Protein AF-A0A930EU84-F1 (afdb_monomer)

Foldseek 3Di:
DLPDDVVNLVVVCPDPPDDNDSVVSVLVNQLVVLQVCLQVVPPDPDDDNGPVSLLLVLQDPDADADAVPRQDLADPSLQVSLVVCVVSRHPPSHSSVSVVVCCVVVSHPRDHPPDPVDDD

Structure (mmCIF, N/CA/C/O backbone):
data_AF-A0A930EU84-F1
#
_entry.id   AF-A0A930EU84-F1
#
loop_
_atom_site.group_PDB
_atom_site.id
_atom_site.type_symbol
_atom_site.label_atom_id
_atom_site.label_alt_id
_atom_site.label_comp_id
_atom_site.label_asym_id
_atom_site.label_entity_id
_atom_site.label_seq_id
_atom_site.pdbx_PDB_ins_code
_atom_site.Cartn_x
_atom_site.Cartn_y
_atom_site.Cartn_z
_atom_site.occupancy
_atom_site.B_iso_or_equiv
_atom_site.auth_seq_id
_atom_site.auth_comp_id
_atom_site.auth_asym_id
_atom_site.auth_atom_id
_atom_site.pdbx_PDB_model_num
ATOM 1 N N . VAL A 1 1 ? -13.367 4.915 9.051 1.00 96.44 1 VAL A N 1
ATOM 2 C CA . VAL A 1 1 ? -12.068 4.276 9.387 1.00 96.44 1 VAL A CA 1
ATOM 3 C C . VAL A 1 1 ? -11.134 5.219 10.135 1.00 96.44 1 VAL A C 1
ATOM 5 O O . VAL A 1 1 ? -10.742 4.866 11.230 1.00 96.44 1 VAL A O 1
ATOM 8 N N . ALA A 1 2 ? -10.796 6.412 9.621 1.00 97.69 2 ALA A N 1
ATOM 9 C CA . ALA A 1 2 ? -9.864 7.326 10.310 1.00 97.69 2 ALA A CA 1
ATOM 10 C C . ALA A 1 2 ? -10.286 7.701 11.752 1.00 97.69 2 ALA A C 1
ATOM 12 O O . ALA A 1 2 ? -9.430 7.885 12.616 1.00 97.69 2 ALA A O 1
ATOM 13 N N . ALA A 1 3 ? -11.596 7.756 12.012 1.00 98.19 3 ALA A N 1
ATOM 14 C CA . ALA A 1 3 ? -12.181 8.021 13.328 1.00 98.19 3 ALA A CA 1
ATOM 15 C C . ALA A 1 3 ? -12.210 6.808 14.282 1.00 98.19 3 ALA A C 1
ATOM 17 O O . ALA A 1 3 ? -12.643 6.964 15.416 1.00 98.19 3 ALA A O 1
ATOM 18 N N . PHE A 1 4 ? -11.780 5.616 13.847 1.00 98.44 4 PHE A N 1
ATOM 19 C CA . PHE A 1 4 ? -11.790 4.429 14.708 1.00 98.44 4 PHE A CA 1
ATOM 20 C C . PHE A 1 4 ? -10.854 4.609 15.904 1.00 98.44 4 PHE A C 1
ATOM 22 O O . PHE A 1 4 ? -9.761 5.174 15.771 1.00 98.44 4 PHE A O 1
ATOM 29 N N . THR A 1 5 ? -11.297 4.126 17.060 1.00 97.75 5 THR A N 1
ATOM 30 C CA . THR A 1 5 ? -10.599 4.232 18.348 1.00 97.75 5 THR A CA 1
ATOM 31 C C . THR A 1 5 ? -9.918 2.911 18.727 1.00 97.75 5 THR A C 1
ATOM 33 O O . THR A 1 5 ? -9.934 1.946 17.963 1.00 97.75 5 THR A O 1
ATOM 36 N N . SER A 1 6 ? -9.293 2.847 19.907 1.00 96.75 6 SER A N 1
ATOM 37 C CA . SER A 1 6 ? -8.780 1.586 20.461 1.00 96.75 6 SER A CA 1
ATOM 38 C C . SER A 1 6 ? -9.893 0.562 20.701 1.00 96.75 6 SER A C 1
ATOM 40 O O . SER A 1 6 ? -9.684 -0.617 20.440 1.00 96.75 6 SER A O 1
ATOM 42 N N . GLU A 1 7 ? -11.082 1.013 21.105 1.00 97.94 7 GLU A N 1
ATOM 43 C CA . GLU A 1 7 ? -12.250 0.147 21.310 1.00 97.94 7 GLU A CA 1
ATOM 44 C C . GLU A 1 7 ? -12.702 -0.500 19.996 1.00 97.94 7 GLU A C 1
ATOM 46 O O . GLU A 1 7 ? -13.037 -1.684 19.960 1.00 97.94 7 GLU A O 1
ATOM 51 N N . ASP A 1 8 ? -12.643 0.238 18.881 1.00 98.25 8 ASP A N 1
ATOM 52 C CA . ASP A 1 8 ? -12.898 -0.336 17.559 1.00 98.25 8 ASP A CA 1
ATOM 53 C C . ASP A 1 8 ? -11.863 -1.400 17.184 1.00 98.25 8 ASP A C 1
ATOM 55 O O . ASP A 1 8 ? -12.224 -2.427 16.610 1.00 98.25 8 ASP A O 1
ATOM 59 N N . VAL A 1 9 ? -10.584 -1.180 17.507 1.00 97.62 9 VAL A N 1
ATOM 60 C CA . VAL A 1 9 ? -9.522 -2.174 17.275 1.00 97.62 9 VAL A CA 1
ATOM 61 C C . VAL A 1 9 ? -9.781 -3.434 18.104 1.00 97.62 9 VAL A C 1
ATOM 63 O O . VAL A 1 9 ? -9.698 -4.537 17.563 1.00 97.62 9 VAL A O 1
ATOM 66 N N . ASP A 1 10 ? -10.142 -3.285 19.380 1.00 97.56 10 ASP A N 1
ATOM 67 C CA . ASP A 1 10 ? -10.462 -4.401 20.277 1.00 97.56 10 ASP A CA 1
ATOM 68 C C . ASP A 1 10 ? -11.674 -5.191 19.778 1.00 97.56 10 ASP A C 1
ATOM 70 O O . ASP A 1 10 ? -11.628 -6.419 19.686 1.00 97.56 10 ASP A O 1
ATOM 74 N N . ARG A 1 11 ? -12.727 -4.493 19.346 1.00 97.62 11 ARG A N 1
ATOM 75 C CA . ARG A 1 11 ? -13.903 -5.111 18.724 1.00 97.62 11 ARG A CA 1
ATOM 76 C C . ARG A 1 11 ? -13.536 -5.891 17.459 1.00 97.62 11 ARG A C 1
ATOM 78 O O . ARG A 1 11 ? -14.036 -6.996 17.246 1.00 97.62 11 ARG A O 1
ATOM 85 N N . LEU A 1 12 ? -12.656 -5.347 16.614 1.00 97.62 12 LEU A N 1
ATOM 86 C CA . LEU A 1 12 ? -12.224 -5.996 15.371 1.00 97.62 12 LEU A CA 1
ATOM 87 C C . LEU A 1 12 ? -11.365 -7.245 15.609 1.00 97.62 12 LEU A C 1
ATOM 89 O O . LEU A 1 12 ? -11.367 -8.138 14.764 1.00 97.62 12 LEU A O 1
ATOM 93 N N . MET A 1 13 ? -10.699 -7.379 16.759 1.00 97.62 13 MET A N 1
ATOM 94 C CA . MET A 1 13 ? -9.941 -8.594 17.095 1.00 97.62 13 MET A CA 1
ATOM 95 C C . MET A 1 13 ? -10.807 -9.854 17.211 1.00 97.62 13 MET A C 1
ATOM 97 O O . MET A 1 13 ? -10.263 -10.951 17.154 1.00 97.62 13 MET A O 1
ATOM 101 N N . SER A 1 14 ? -12.130 -9.709 17.334 1.00 96.19 14 SER A N 1
ATOM 102 C CA . SER A 1 14 ? -13.083 -10.830 17.354 1.00 96.19 14 SER A CA 1
ATOM 103 C C . SER A 1 14 ? -14.028 -10.844 16.145 1.00 96.19 14 SER A C 1
ATOM 105 O O . SER A 1 14 ? -14.925 -11.682 16.071 1.00 96.19 14 SER A O 1
ATOM 107 N N . ALA A 1 15 ? -13.869 -9.923 15.188 1.00 96.38 15 ALA A N 1
ATOM 108 C CA . ALA A 1 15 ? -14.790 -9.797 14.062 1.00 96.38 15 ALA A CA 1
ATOM 109 C C . ALA A 1 15 ? -14.590 -10.934 13.039 1.00 96.38 15 ALA A C 1
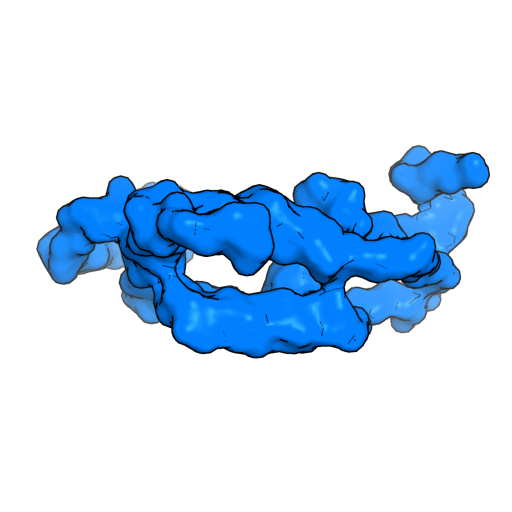ATOM 111 O O . ALA A 1 15 ? -13.454 -11.186 12.629 1.00 96.38 15 ALA A O 1
ATOM 112 N N . PRO A 1 16 ? -15.650 -11.618 12.579 1.00 96.94 16 PRO A N 1
ATOM 113 C CA . PRO A 1 16 ? -15.515 -12.651 11.557 1.00 96.94 16 PRO A CA 1
ATOM 114 C C . PRO A 1 16 ? -15.121 -12.045 10.201 1.00 96.94 16 PRO A C 1
ATOM 116 O O . PRO A 1 16 ? -15.431 -10.894 9.900 1.00 96.94 16 PRO A O 1
ATOM 119 N N . GLY A 1 17 ? -14.453 -12.835 9.358 1.00 95.44 17 GLY A N 1
ATOM 120 C CA . GLY A 1 17 ? -14.145 -12.453 7.974 1.00 95.44 17 GLY A CA 1
ATOM 121 C C . GLY A 1 17 ? -12.918 -11.553 7.784 1.00 95.44 17 GLY A C 1
ATOM 122 O O . GLY A 1 17 ? -12.665 -11.121 6.662 1.00 95.44 17 GLY A O 1
ATOM 123 N N . ILE A 1 18 ? -12.132 -11.290 8.835 1.00 95.88 18 ILE A N 1
ATOM 124 C CA . ILE A 1 18 ? -10.860 -10.560 8.732 1.00 95.88 18 ILE A CA 1
ATOM 125 C C . ILE A 1 18 ? -9.711 -11.315 9.403 1.00 95.88 18 ILE A C 1
ATOM 127 O O . ILE A 1 18 ? -9.915 -12.199 10.230 1.00 95.88 18 ILE A O 1
ATOM 131 N N . VAL A 1 19 ? -8.478 -10.941 9.062 1.00 96.06 19 VAL A N 1
ATOM 132 C CA . VAL A 1 19 ? -7.275 -11.460 9.725 1.00 96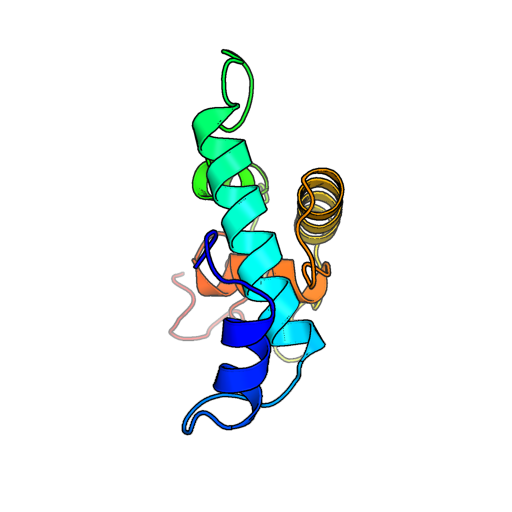.06 19 VAL A CA 1
ATOM 133 C C . VAL A 1 19 ? -7.104 -10.774 11.085 1.00 96.06 19 VAL A C 1
ATOM 135 O O . VAL A 1 19 ? -6.875 -9.564 11.137 1.00 96.06 19 VAL A O 1
ATOM 138 N N . HIS A 1 20 ? -7.133 -11.546 12.176 1.00 97.44 20 HIS A N 1
ATOM 139 C CA . HIS A 1 20 ? -6.969 -11.061 13.559 1.00 97.44 20 HIS A CA 1
ATOM 140 C C . HIS A 1 20 ? -5.512 -10.747 13.912 1.00 97.44 20 HIS A C 1
ATOM 142 O O . HIS A 1 20 ? -4.885 -11.378 14.759 1.00 97.44 20 HIS A O 1
ATOM 148 N N . ASN A 1 21 ? -4.945 -9.749 13.238 1.00 97.88 21 ASN A N 1
ATOM 149 C CA . ASN A 1 21 ? -3.632 -9.207 13.563 1.00 97.88 21 ASN A CA 1
ATOM 150 C C . ASN A 1 21 ? -3.775 -7.746 13.989 1.00 97.88 21 ASN A C 1
ATOM 152 O O . ASN A 1 21 ? -3.983 -6.869 13.147 1.00 97.88 21 ASN A O 1
ATOM 156 N N . ARG A 1 22 ? -3.603 -7.489 15.291 1.00 97.62 22 ARG A N 1
ATOM 157 C CA . ARG A 1 22 ? -3.783 -6.158 15.884 1.00 97.62 22 ARG A CA 1
ATOM 158 C C . ARG A 1 22 ? -2.983 -5.072 15.163 1.00 97.62 22 ARG A C 1
ATOM 160 O O . ARG A 1 22 ? -3.544 -4.052 14.782 1.00 97.62 22 ARG A O 1
ATOM 167 N N . ARG A 1 23 ? -1.703 -5.334 14.876 1.00 97.81 23 ARG A N 1
ATOM 168 C CA . ARG A 1 23 ? -0.815 -4.374 14.197 1.00 97.81 23 ARG A CA 1
ATOM 169 C C . ARG A 1 23 ? -1.300 -4.033 12.785 1.00 97.81 23 ARG A C 1
ATOM 171 O O . ARG A 1 23 ? -1.167 -2.888 12.368 1.00 97.81 23 ARG A O 1
ATOM 178 N N . LYS A 1 24 ? -1.864 -4.998 12.044 1.00 97.44 24 LYS A N 1
ATOM 179 C CA . LYS A 1 24 ? -2.445 -4.750 10.709 1.00 97.44 24 LYS A CA 1
ATOM 180 C C . LYS A 1 24 ? -3.736 -3.930 10.788 1.00 97.44 24 LYS A C 1
ATOM 182 O O . LYS A 1 24 ? -3.939 -3.059 9.947 1.00 97.44 24 LYS A O 1
ATOM 187 N N . ILE A 1 25 ? -4.580 -4.182 11.790 1.00 98.12 25 ILE A N 1
ATOM 188 C CA . ILE A 1 25 ? -5.813 -3.413 12.019 1.00 98.12 25 ILE A CA 1
ATOM 189 C C . ILE A 1 25 ? -5.465 -1.963 12.379 1.00 98.12 25 ILE A C 1
ATOM 191 O O . ILE A 1 25 ? -5.948 -1.033 11.736 1.00 98.12 25 ILE A O 1
ATOM 195 N N . GLU A 1 26 ? -4.562 -1.766 13.341 1.00 98.19 26 GLU A N 1
ATOM 196 C CA . GLU A 1 26 ? -4.063 -0.442 13.727 1.00 98.19 26 GLU A CA 1
ATOM 197 C C . GLU A 1 26 ? -3.432 0.286 12.534 1.00 98.19 26 GLU A C 1
ATOM 199 O O . GLU A 1 26 ? -3.698 1.467 12.317 1.00 98.19 26 GLU A O 1
ATOM 204 N N . ALA A 1 27 ? -2.663 -0.419 11.698 1.00 98.12 27 ALA A N 1
ATOM 205 C CA . ALA A 1 27 ? -2.091 0.157 10.486 1.00 98.12 27 ALA A CA 1
ATOM 206 C C . ALA A 1 27 ? -3.155 0.641 9.493 1.00 98.12 27 ALA A C 1
ATOM 208 O O . ALA A 1 27 ? -2.976 1.703 8.906 1.00 98.12 27 ALA A O 1
ATOM 209 N N . ALA A 1 28 ? -4.273 -0.072 9.326 1.00 98.12 28 ALA A N 1
ATOM 210 C CA . ALA A 1 28 ? -5.371 0.385 8.473 1.00 98.12 28 ALA A CA 1
ATOM 211 C C . ALA A 1 28 ? -6.000 1.692 8.994 1.00 98.12 28 ALA A C 1
ATOM 213 O O . ALA A 1 28 ? -6.285 2.595 8.205 1.00 98.12 28 ALA A O 1
ATOM 214 N N . VAL A 1 29 ? -6.157 1.831 10.316 1.00 98.31 29 VAL A N 1
ATOM 215 C CA . VAL A 1 29 ? -6.643 3.070 10.950 1.00 98.31 29 VAL A CA 1
ATOM 216 C C . VAL A 1 29 ? -5.637 4.210 10.767 1.00 98.31 29 VAL A C 1
ATOM 218 O O . VAL A 1 29 ? -6.016 5.295 10.322 1.00 98.31 29 VAL A O 1
ATOM 221 N N . THR A 1 30 ? -4.351 3.962 11.031 1.00 98.31 30 THR A N 1
ATOM 222 C CA . THR A 1 30 ? -3.266 4.937 10.829 1.00 98.31 30 THR A CA 1
ATOM 223 C C . THR A 1 30 ? -3.179 5.398 9.374 1.00 98.31 30 THR A C 1
ATOM 225 O O . THR A 1 30 ? -3.143 6.598 9.112 1.00 98.31 30 THR A O 1
ATOM 228 N N . ASN A 1 31 ? -3.243 4.473 8.416 1.00 98.44 31 ASN A N 1
ATOM 229 C CA . ASN A 1 31 ? -3.207 4.787 6.987 1.00 98.44 31 ASN A CA 1
ATOM 230 C C . ASN A 1 31 ? -4.433 5.600 6.553 1.00 98.44 31 ASN A C 1
ATOM 232 O O . ASN A 1 31 ? -4.307 6.519 5.742 1.00 98.44 31 ASN A O 1
ATOM 236 N N . ALA A 1 32 ? -5.614 5.319 7.114 1.00 98.31 32 ALA A N 1
ATOM 237 C CA . ALA A 1 32 ? -6.812 6.114 6.855 1.00 98.31 32 ALA A CA 1
ATOM 238 C C . ALA A 1 32 ? -6.669 7.553 7.376 1.00 98.31 32 ALA A C 1
ATOM 240 O O . ALA A 1 32 ? -7.052 8.491 6.679 1.00 98.31 32 ALA A O 1
ATOM 241 N N . ARG A 1 33 ? -6.081 7.744 8.565 1.00 97.62 33 ARG A N 1
ATOM 242 C CA . ARG A 1 33 ? -5.779 9.082 9.103 1.00 97.62 33 ARG A CA 1
ATOM 243 C C . ARG A 1 33 ? -4.773 9.820 8.222 1.00 97.62 33 ARG A C 1
ATOM 245 O O . ARG A 1 33 ? -5.060 10.938 7.815 1.00 97.62 33 ARG A O 1
ATOM 252 N N . ALA A 1 34 ? -3.666 9.176 7.847 1.00 96.31 34 ALA A N 1
ATOM 253 C CA . ALA A 1 34 ? -2.661 9.756 6.952 1.00 96.31 34 ALA A CA 1
ATOM 254 C C . ALA A 1 34 ? -3.258 10.164 5.591 1.00 96.31 34 ALA A C 1
ATOM 256 O O . ALA A 1 34 ? -2.955 11.237 5.071 1.00 96.31 34 ALA A O 1
ATOM 257 N N . THR A 1 35 ? -4.175 9.355 5.053 1.00 96.56 35 THR A N 1
ATOM 258 C CA . THR A 1 35 ? -4.902 9.661 3.809 1.00 96.56 35 THR A CA 1
ATOM 259 C C . THR A 1 35 ? -5.775 10.912 3.947 1.00 96.56 35 THR A C 1
ATOM 261 O O . THR A 1 35 ? -5.751 11.772 3.067 1.00 96.56 35 THR A O 1
ATOM 264 N N . VAL A 1 36 ? -6.524 11.046 5.049 1.00 95.75 36 VAL A N 1
ATOM 265 C CA . VAL A 1 36 ? -7.340 12.243 5.326 1.00 95.75 36 VAL A CA 1
ATOM 266 C C . VAL A 1 36 ? -6.454 13.473 5.523 1.00 95.75 36 VAL A C 1
ATOM 268 O O . VAL A 1 36 ? -6.715 14.504 4.910 1.00 95.75 36 VAL A O 1
ATOM 271 N N . THR A 1 37 ? -5.378 13.362 6.308 1.00 93.25 37 THR A N 1
ATOM 272 C CA . THR A 1 37 ? -4.415 14.453 6.522 1.00 93.25 37 THR A CA 1
ATOM 273 C C . THR A 1 37 ? -3.810 14.930 5.209 1.00 93.25 37 THR A C 1
ATOM 275 O O . THR A 1 37 ? -3.740 16.130 4.980 1.00 93.25 37 THR A O 1
ATOM 278 N N . MET A 1 38 ? -3.419 14.015 4.319 1.00 91.00 38 MET A N 1
ATOM 279 C CA . MET A 1 38 ? -2.884 14.376 3.006 1.00 91.00 38 MET A CA 1
ATOM 280 C C . MET A 1 38 ? -3.908 15.152 2.169 1.00 91.00 38 MET A C 1
ATOM 282 O O . MET A 1 38 ? -3.564 16.164 1.569 1.00 91.00 38 MET A O 1
ATOM 286 N N . ARG A 1 39 ? -5.170 14.706 2.166 1.00 90.56 39 ARG A N 1
ATOM 287 C CA . ARG A 1 39 ? -6.248 15.347 1.403 1.00 90.56 39 ARG A CA 1
ATOM 288 C C . ARG A 1 39 ? -6.601 16.740 1.925 1.00 90.56 39 ARG A C 1
ATOM 290 O O . ARG A 1 39 ? -6.904 17.614 1.124 1.00 90.56 39 ARG A O 1
ATOM 297 N N . LEU A 1 40 ? -6.600 16.931 3.245 1.00 89.19 40 LEU A N 1
ATOM 298 C CA . LEU A 1 40 ? -6.962 18.203 3.883 1.00 89.19 40 LEU A CA 1
ATOM 299 C C . LEU A 1 40 ? -5.784 19.181 3.980 1.00 89.19 40 LEU A C 1
ATOM 301 O O . LEU A 1 40 ? -5.988 20.388 3.956 1.00 89.19 40 LEU A O 1
ATOM 305 N N . GLY A 1 41 ? -4.563 18.663 4.117 1.00 78.25 41 GLY A N 1
ATOM 306 C CA . GLY A 1 41 ? -3.335 19.443 4.263 1.00 78.25 41 GLY A CA 1
ATOM 307 C C . GLY A 1 41 ? -2.662 19.812 2.942 1.00 78.25 41 GLY A C 1
ATOM 308 O O . GLY A 1 41 ? -1.647 20.503 2.966 1.00 78.25 41 GLY A O 1
ATOM 309 N N . SER A 1 42 ? -3.188 19.362 1.798 1.00 63.44 42 SER A N 1
ATOM 310 C CA . SER A 1 42 ? -2.699 19.786 0.485 1.00 63.44 42 SER A CA 1
ATOM 311 C C . SER A 1 42 ? -3.084 21.247 0.238 1.00 63.44 42 SER A C 1
ATOM 313 O O . SER A 1 42 ? -4.157 21.565 -0.266 1.00 63.44 42 SER A O 1
ATOM 315 N N . THR A 1 43 ? -2.196 22.143 0.658 1.00 53.47 43 THR A N 1
ATOM 316 C CA . THR A 1 43 ? -2.222 23.584 0.365 1.00 53.47 43 THR A CA 1
ATOM 317 C C . THR A 1 43 ? -1.169 23.975 -0.673 1.00 53.47 43 THR A C 1
ATOM 319 O O . THR A 1 43 ? -1.120 25.122 -1.109 1.00 53.47 43 THR A O 1
ATOM 322 N N . THR A 1 44 ? -0.309 23.034 -1.067 1.00 50.53 44 THR A N 1
ATOM 323 C CA . THR A 1 44 ? 0.760 23.243 -2.042 1.00 50.53 44 THR A CA 1
ATOM 324 C C . THR A 1 44 ? 0.228 23.154 -3.466 1.00 50.53 44 THR A C 1
ATOM 326 O O . THR A 1 44 ? -0.375 22.151 -3.837 1.00 50.53 44 THR A O 1
ATOM 329 N N . ILE A 1 45 ? 0.525 24.181 -4.265 1.00 62.06 45 ILE A N 1
ATOM 330 C CA . ILE A 1 45 ? 0.327 24.194 -5.724 1.00 62.06 45 ILE A CA 1
ATOM 331 C C . ILE A 1 45 ? 1.227 23.137 -6.398 1.00 62.06 45 ILE A C 1
ATOM 333 O O . ILE A 1 45 ? 0.852 22.571 -7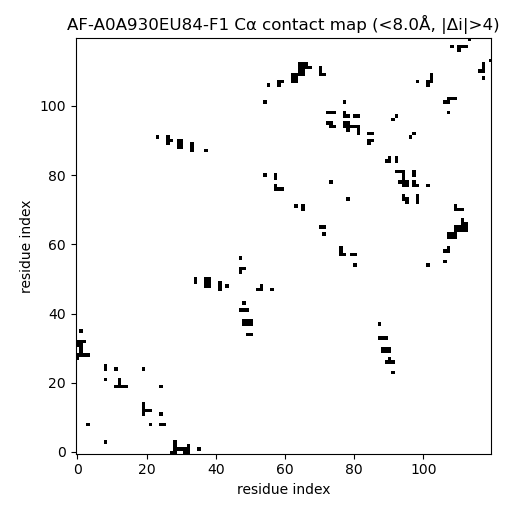.420 1.00 62.06 45 ILE A O 1
ATOM 337 N N . ASP A 1 46 ? 2.362 22.806 -5.768 1.00 66.31 46 ASP A N 1
ATOM 338 C CA . ASP A 1 46 ? 3.367 21.876 -6.282 1.00 66.31 46 ASP A CA 1
ATOM 339 C C . ASP A 1 46 ? 3.437 20.593 -5.427 1.00 66.31 46 ASP A C 1
ATOM 341 O O . ASP A 1 46 ? 4.039 20.567 -4.351 1.00 66.31 46 ASP A O 1
ATOM 345 N N . GLY A 1 47 ? 2.797 19.512 -5.886 1.00 76.38 47 GLY A N 1
ATOM 346 C CA . GLY A 1 47 ? 2.863 18.175 -5.276 1.00 76.38 47 GLY A CA 1
ATOM 347 C C . GLY A 1 47 ? 1.535 17.404 -5.317 1.00 76.38 47 GLY A C 1
ATOM 348 O O . GLY A 1 47 ? 0.497 17.986 -5.621 1.00 76.38 47 GLY A O 1
ATOM 349 N N . PRO A 1 48 ? 1.533 16.090 -5.012 1.00 88.94 48 PRO A N 1
ATOM 350 C CA . PRO A 1 48 ? 0.314 15.286 -5.057 1.00 88.94 48 PRO A CA 1
ATOM 351 C C . PRO A 1 48 ? -0.668 15.693 -3.950 1.00 88.94 48 PRO A C 1
ATOM 353 O O . PRO A 1 48 ? -0.317 15.715 -2.767 1.00 88.94 48 PRO A O 1
ATOM 356 N N . SER A 1 49 ? -1.915 15.955 -4.336 1.00 88.31 49 SER A N 1
ATOM 357 C CA . SER A 1 49 ? -2.989 16.441 -3.462 1.00 88.31 49 SER A CA 1
ATOM 358 C C . SER A 1 49 ? -3.752 15.332 -2.739 1.00 88.31 49 SER A C 1
ATOM 360 O O . SER A 1 49 ? -4.455 15.558 -1.750 1.00 88.31 49 SER A O 1
ATOM 362 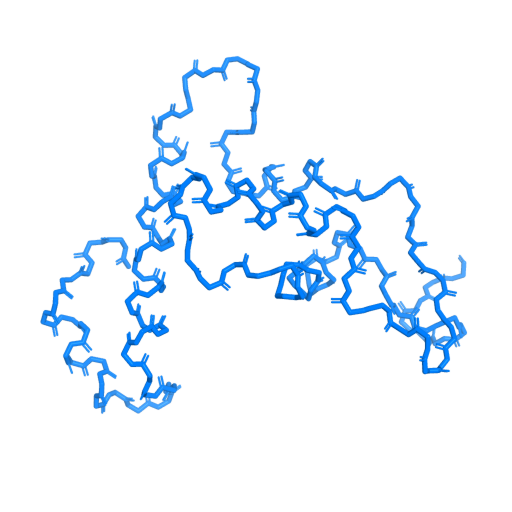N N . HIS A 1 50 ? -3.626 14.099 -3.224 1.00 92.69 50 HIS A N 1
ATOM 363 C CA . HIS A 1 50 ? -4.235 12.927 -2.617 1.00 92.69 50 HIS A CA 1
ATOM 364 C C . HIS A 1 50 ? -3.444 11.653 -2.912 1.00 92.69 50 HIS A C 1
ATOM 366 O O . HIS A 1 50 ? -2.603 11.606 -3.809 1.00 92.69 50 HIS A O 1
ATOM 372 N N . LEU A 1 51 ? -3.755 10.583 -2.174 1.00 95.25 51 LEU A N 1
ATOM 373 C CA . LEU A 1 51 ? -3.016 9.320 -2.232 1.00 95.25 51 LEU A CA 1
ATOM 374 C C . LEU A 1 51 ? -2.882 8.771 -3.662 1.00 95.25 51 LEU A C 1
ATOM 376 O O . LEU A 1 51 ? -1.789 8.399 -4.058 1.00 95.25 51 LEU A O 1
ATOM 380 N N . GLY A 1 52 ? -3.963 8.768 -4.449 1.00 95.25 52 GLY A N 1
ATOM 381 C CA . GLY A 1 52 ? -3.923 8.311 -5.846 1.00 95.25 52 GLY A CA 1
ATOM 382 C C . GLY A 1 52 ? -2.883 9.028 -6.719 1.00 95.25 52 GLY A C 1
ATOM 383 O O . GLY A 1 52 ? -2.090 8.357 -7.371 1.00 95.25 52 GLY A O 1
ATOM 384 N N . GLU A 1 53 ? -2.834 10.365 -6.687 1.00 94.56 53 GLU A N 1
ATOM 385 C CA . GLU A 1 53 ? -1.831 11.159 -7.415 1.00 94.56 53 GLU A CA 1
ATOM 386 C C . GLU A 1 53 ? -0.413 10.836 -6.950 1.00 94.56 53 GLU A C 1
ATOM 388 O O . GLU A 1 53 ? 0.483 10.687 -7.775 1.00 94.56 53 GLU A O 1
ATOM 393 N N . LEU A 1 54 ? -0.219 10.669 -5.638 1.00 95.56 54 LEU A N 1
ATOM 394 C CA . LEU A 1 54 ? 1.075 10.284 -5.086 1.00 95.56 54 LEU A CA 1
ATOM 395 C C . LEU A 1 54 ? 1.515 8.916 -5.597 1.00 95.56 54 LEU A C 1
ATOM 397 O O . LEU A 1 54 ? 2.643 8.777 -6.045 1.00 95.56 54 LEU A O 1
ATOM 401 N N . VAL A 1 55 ? 0.659 7.893 -5.545 1.00 97.56 55 VAL A N 1
ATOM 402 C CA . VAL A 1 55 ? 1.051 6.569 -6.053 1.00 97.56 55 VAL A CA 1
ATOM 403 C C . VAL A 1 55 ? 1.328 6.643 -7.561 1.00 97.56 55 VAL A C 1
ATOM 405 O O . VAL A 1 55 ? 2.317 6.078 -8.026 1.00 97.56 55 VAL A O 1
ATOM 408 N N . TRP A 1 56 ? 0.511 7.386 -8.316 1.00 96.88 56 TRP A N 1
ATOM 409 C CA . TRP A 1 56 ? 0.685 7.566 -9.759 1.00 96.88 56 TRP A CA 1
ATOM 410 C C . TRP A 1 56 ? 1.983 8.293 -10.129 1.00 96.88 56 TRP A C 1
ATOM 412 O O . TRP A 1 56 ? 2.609 7.943 -11.128 1.00 96.88 56 TRP A O 1
ATOM 422 N N . SER A 1 57 ? 2.445 9.251 -9.316 1.00 96.38 57 SER A N 1
ATOM 423 C CA . SER A 1 57 ? 3.699 9.974 -9.576 1.00 96.38 57 SER A CA 1
ATOM 424 C C . SER A 1 57 ? 4.945 9.085 -9.513 1.00 96.38 57 SER A C 1
ATOM 426 O O . SER A 1 57 ? 6.006 9.499 -9.967 1.00 96.38 57 SER A O 1
ATOM 428 N N . TYR A 1 58 ? 4.828 7.868 -8.970 1.00 97.62 58 TYR A N 1
ATOM 429 C CA . TYR A 1 58 ? 5.887 6.854 -8.970 1.00 97.62 58 TYR A CA 1
ATOM 430 C C . TYR A 1 58 ? 5.743 5.827 -10.100 1.00 97.62 58 TYR A C 1
ATOM 432 O O . TYR A 1 58 ? 6.378 4.777 -10.056 1.00 97.62 58 TYR A O 1
ATOM 440 N N . ARG A 1 59 ? 4.914 6.079 -11.119 1.00 97.62 59 ARG A N 1
ATOM 441 C CA . ARG A 1 59 ? 4.865 5.212 -12.300 1.00 97.62 59 ARG A CA 1
ATOM 442 C C . ARG A 1 59 ? 6.244 5.178 -12.988 1.00 97.62 59 ARG A C 1
ATOM 444 O O . ARG A 1 59 ? 6.750 6.244 -13.340 1.00 97.62 59 ARG A O 1
ATOM 451 N N . PRO A 1 60 ? 6.844 3.995 -13.215 1.00 96.69 60 PRO A N 1
ATOM 452 C CA . PRO A 1 60 ? 8.105 3.893 -13.939 1.00 96.69 60 PRO A CA 1
ATOM 453 C C . PRO A 1 60 ? 7.932 4.336 -15.396 1.00 96.69 60 PRO A C 1
ATOM 455 O O . PRO A 1 60 ? 6.857 4.200 -15.984 1.00 96.69 60 PRO A O 1
ATOM 458 N N . ALA A 1 61 ? 9.012 4.828 -16.005 1.00 95.62 61 ALA A N 1
ATOM 459 C CA . ALA A 1 61 ? 9.005 5.211 -17.419 1.00 95.62 61 ALA A CA 1
ATOM 460 C C . ALA A 1 61 ? 8.766 4.005 -18.347 1.00 95.62 61 ALA A C 1
ATOM 462 O O . ALA A 1 61 ? 8.108 4.134 -19.379 1.00 95.62 61 ALA A O 1
ATOM 463 N N . CYS A 1 62 ? 9.274 2.834 -17.953 1.00 94.50 62 CYS A N 1
ATOM 464 C CA . CYS A 1 62 ? 9.121 1.574 -18.669 1.00 94.50 62 CYS A CA 1
ATOM 465 C C . CYS A 1 62 ? 8.692 0.470 -17.700 1.00 94.50 62 CYS A C 1
ATOM 467 O O . CYS A 1 62 ? 9.300 0.297 -16.645 1.00 94.50 62 CYS A O 1
ATOM 469 N N . ASP A 1 63 ? 7.692 -0.318 -18.091 1.00 95.12 63 ASP A N 1
ATOM 470 C CA . ASP A 1 63 ? 7.291 -1.499 -17.330 1.00 95.12 63 ASP A CA 1
ATOM 471 C C . ASP A 1 63 ? 8.341 -2.620 -17.426 1.00 95.12 63 ASP A C 1
ATOM 473 O O . ASP A 1 63 ? 8.923 -2.837 -18.499 1.00 95.12 63 ASP A O 1
ATOM 477 N N . PRO A 1 64 ? 8.549 -3.403 -16.352 1.00 94.94 64 PRO A N 1
ATOM 478 C CA . PRO A 1 64 ? 9.403 -4.582 -16.408 1.00 94.94 64 PRO A CA 1
ATOM 479 C C . PRO A 1 64 ? 8.832 -5.615 -17.388 1.00 94.94 64 PRO A C 1
ATOM 481 O O . PRO A 1 64 ? 7.617 -5.793 -17.502 1.00 94.94 64 PRO A O 1
ATOM 484 N N . ARG A 1 65 ? 9.705 -6.344 -18.091 1.00 95.31 65 ARG A N 1
ATOM 485 C CA . ARG A 1 65 ? 9.333 -7.405 -19.047 1.00 95.31 65 ARG A CA 1
ATOM 486 C C . ARG A 1 65 ? 9.839 -8.781 -18.594 1.00 95.31 65 ARG A C 1
ATOM 488 O O . ARG A 1 65 ? 10.717 -9.323 -19.257 1.00 95.31 65 ARG A O 1
ATOM 495 N N . PRO A 1 66 ? 9.345 -9.328 -17.466 1.00 95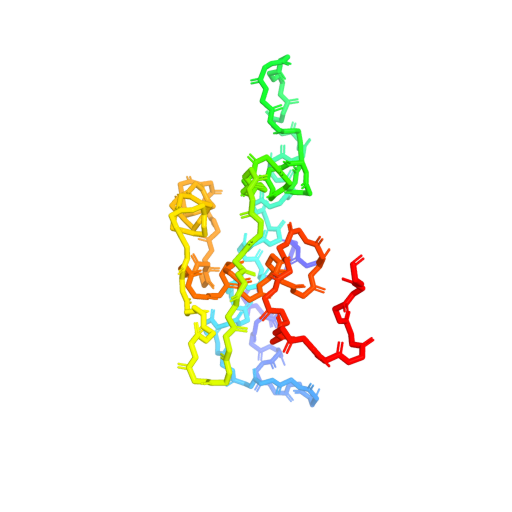.69 66 PRO A N 1
ATOM 496 C CA . PRO A 1 66 ? 9.880 -10.569 -16.925 1.00 95.69 66 PRO A CA 1
ATOM 497 C C . PRO A 1 66 ? 9.430 -11.793 -17.729 1.00 95.69 66 PRO A C 1
ATOM 499 O O . PRO A 1 66 ? 8.300 -11.851 -18.229 1.00 95.69 66 PRO A O 1
ATOM 502 N N . HIS A 1 67 ? 10.288 -12.807 -17.775 1.00 95.12 67 HIS A N 1
ATOM 503 C CA . HIS A 1 67 ? 9.895 -14.184 -18.056 1.00 95.12 67 HIS A CA 1
ATOM 504 C C . HIS A 1 67 ? 9.552 -14.922 -16.751 1.00 95.12 67 HIS A C 1
ATOM 506 O O . HIS A 1 67 ? 9.628 -14.373 -15.647 1.00 95.12 67 HIS A O 1
ATOM 512 N N . SER A 1 68 ? 9.123 -16.181 -16.862 1.00 92.19 68 SER A N 1
ATOM 513 C CA . SER A 1 68 ? 8.834 -17.012 -15.689 1.00 92.19 68 SER A CA 1
ATOM 514 C C . SER A 1 68 ? 10.053 -17.102 -14.765 1.00 92.19 68 SER A C 1
ATOM 516 O O . SER A 1 68 ? 11.144 -17.434 -15.214 1.00 92.19 68 SER A O 1
ATOM 518 N N . GLY A 1 69 ? 9.858 -16.824 -13.474 1.00 92.56 69 GLY A N 1
ATOM 519 C CA . GLY A 1 69 ? 10.934 -16.788 -12.474 1.00 92.56 69 GLY A CA 1
ATOM 520 C C . GLY A 1 69 ? 11.681 -15.452 -12.371 1.00 92.56 69 GLY A C 1
ATOM 521 O O . GLY A 1 69 ? 12.443 -15.271 -11.428 1.00 92.56 69 GLY A O 1
ATOM 522 N N . GLU A 1 70 ? 11.426 -14.496 -13.269 1.00 94.94 70 GLU A N 1
ATOM 523 C CA . GLU A 1 70 ? 12.097 -13.183 -13.300 1.00 94.94 70 GLU A CA 1
ATOM 524 C C . GLU A 1 70 ? 11.214 -12.044 -12.769 1.00 94.94 70 GLU A C 1
ATOM 526 O O . GLU A 1 70 ? 11.582 -10.873 -12.850 1.00 94.94 70 GLU A O 1
ATOM 531 N N . VAL A 1 71 ? 10.019 -12.360 -12.258 1.00 95.25 71 VAL A N 1
ATOM 532 C CA . VAL A 1 71 ? 9.077 -11.345 -11.771 1.00 95.25 71 VAL A CA 1
ATOM 533 C C . VAL A 1 71 ? 9.714 -10.593 -10.594 1.00 95.25 71 VAL A C 1
ATOM 535 O O . VAL A 1 71 ? 10.027 -11.214 -9.574 1.00 95.25 71 VAL A O 1
ATOM 538 N N . PRO A 1 72 ? 9.909 -9.266 -10.703 1.00 96.44 72 PRO A N 1
ATOM 539 C CA . PRO A 1 72 ? 10.581 -8.504 -9.666 1.00 96.44 72 PRO A CA 1
ATOM 540 C C . PRO A 1 72 ? 9.739 -8.468 -8.391 1.00 96.44 72 PRO A C 1
ATOM 542 O O . PRO A 1 72 ? 8.516 -8.338 -8.428 1.00 96.44 72 PRO A O 1
ATOM 545 N N . THR A 1 73 ? 10.406 -8.530 -7.241 1.00 97.00 73 THR A N 1
ATOM 546 C CA . THR A 1 73 ? 9.761 -8.365 -5.930 1.00 97.00 73 THR A CA 1
ATOM 547 C C . THR A 1 73 ? 9.769 -6.914 -5.459 1.00 97.00 73 THR A C 1
ATOM 549 O O . THR A 1 73 ? 9.007 -6.568 -4.555 1.00 97.00 73 THR A O 1
ATOM 552 N N . GLN A 1 74 ? 10.626 -6.072 -6.047 1.00 98.06 74 GLN A N 1
ATOM 553 C CA . GLN A 1 74 ? 10.756 -4.634 -5.802 1.00 98.06 74 GLN A CA 1
ATOM 554 C C . GLN A 1 74 ? 11.278 -3.933 -7.067 1.00 98.06 74 GLN A C 1
ATOM 556 O O . GLN A 1 74 ? 11.987 -4.535 -7.870 1.00 98.06 74 GLN A O 1
ATOM 561 N N . LEU A 1 75 ? 10.953 -2.650 -7.200 1.00 98.12 75 LEU A N 1
ATOM 562 C CA . LEU A 1 75 ? 11.516 -1.699 -8.166 1.00 98.12 75 LEU A CA 1
ATOM 563 C C . LEU A 1 75 ? 12.021 -0.439 -7.437 1.00 98.12 75 LEU A C 1
ATOM 565 O O . LEU A 1 75 ? 11.498 -0.142 -6.353 1.00 98.12 75 LEU A O 1
ATOM 569 N N . PRO A 1 76 ? 12.967 0.334 -8.005 1.00 98.31 76 PRO A N 1
ATOM 570 C CA . PRO A 1 76 ? 13.404 1.610 -7.429 1.00 98.31 76 PRO A CA 1
ATOM 571 C C . PRO A 1 76 ? 12.237 2.541 -7.065 1.00 98.31 76 PRO A C 1
ATOM 573 O O . PRO A 1 76 ? 12.209 3.122 -5.980 1.00 98.31 76 PRO A O 1
ATOM 576 N N . GLU A 1 77 ? 11.218 2.601 -7.916 1.00 98.50 77 GLU A N 1
ATOM 577 C CA . GLU A 1 77 ? 10.007 3.396 -7.732 1.00 98.50 77 GLU A CA 1
ATOM 578 C C . GLU A 1 77 ? 9.186 2.912 -6.535 1.00 98.50 77 GLU A C 1
ATOM 580 O O . GLU A 1 77 ? 8.750 3.713 -5.712 1.00 98.50 77 GLU A O 1
ATOM 585 N N . SER A 1 78 ? 9.035 1.593 -6.373 1.00 98.56 78 SER A N 1
ATOM 586 C CA . SER A 1 78 ? 8.331 1.015 -5.220 1.00 98.56 78 SER A CA 1
ATOM 587 C C . SER A 1 78 ? 9.068 1.264 -3.896 1.00 98.56 78 SER A C 1
ATOM 589 O O . SER A 1 78 ? 8.431 1.447 -2.857 1.00 98.56 78 SER A O 1
ATOM 591 N N . VAL A 1 79 ? 10.408 1.317 -3.924 1.00 98.75 79 VAL A N 1
ATOM 592 C CA . VAL A 1 79 ? 11.246 1.678 -2.769 1.00 98.75 79 VAL A CA 1
ATOM 593 C C . VAL A 1 79 ? 11.064 3.155 -2.424 1.00 98.75 79 VAL A C 1
ATOM 595 O O . VAL A 1 79 ? 10.871 3.494 -1.252 1.00 98.75 79 VAL A O 1
ATOM 598 N N . ALA A 1 80 ? 11.069 4.029 -3.431 1.00 98.56 80 ALA A N 1
ATOM 599 C CA . ALA A 1 80 ? 10.869 5.462 -3.254 1.00 98.56 80 ALA A CA 1
ATOM 600 C C . ALA A 1 80 ? 9.459 5.783 -2.725 1.00 98.56 80 ALA A C 1
ATOM 602 O O . ALA A 1 80 ? 9.335 6.510 -1.737 1.00 98.56 80 ALA A O 1
ATOM 603 N N . LEU A 1 81 ? 8.420 5.161 -3.294 1.00 98.56 81 LEU A N 1
ATOM 604 C CA . LEU A 1 81 ? 7.034 5.272 -2.834 1.00 98.56 81 LEU A CA 1
ATOM 605 C C . LEU A 1 81 ? 6.878 4.792 -1.385 1.00 98.56 81 LEU A C 1
ATOM 607 O O . LEU A 1 81 ? 6.289 5.488 -0.560 1.00 98.56 81 LEU A O 1
ATOM 611 N N . ALA A 1 82 ? 7.436 3.625 -1.047 1.00 98.69 82 ALA A N 1
ATOM 612 C CA . ALA A 1 82 ? 7.418 3.105 0.320 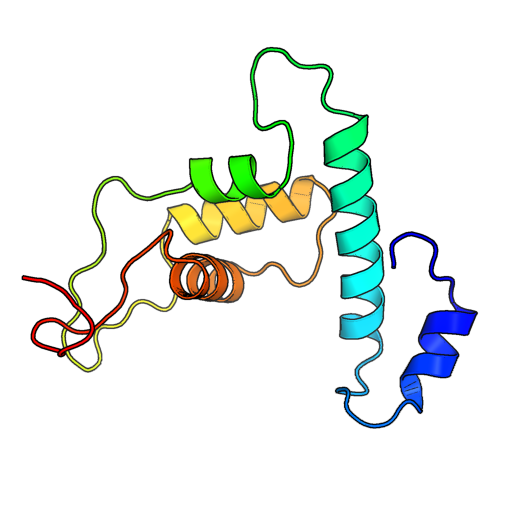1.00 98.69 82 ALA A CA 1
ATOM 613 C C . ALA A 1 82 ? 8.071 4.081 1.310 1.00 98.69 82 ALA A C 1
ATOM 615 O O . ALA A 1 82 ? 7.568 4.280 2.416 1.00 98.69 82 ALA A O 1
ATOM 616 N N . SER A 1 83 ? 9.187 4.700 0.920 1.00 98.56 83 SER A N 1
ATOM 617 C CA . SER A 1 83 ? 9.866 5.710 1.732 1.00 98.56 83 SER A CA 1
ATOM 618 C C . SER A 1 83 ? 9.010 6.969 1.914 1.00 98.56 83 SER A C 1
ATOM 620 O O . SER A 1 83 ? 8.885 7.458 3.038 1.00 98.56 83 SER A O 1
ATOM 622 N N . ASP A 1 84 ? 8.364 7.467 0.853 1.00 97.75 84 ASP A N 1
ATOM 623 C CA . ASP A 1 84 ? 7.532 8.673 0.942 1.00 97.75 84 ASP A CA 1
ATOM 624 C C . ASP A 1 84 ? 6.258 8.458 1.760 1.00 97.75 84 ASP A C 1
ATOM 626 O O . ASP A 1 84 ? 5.930 9.262 2.632 1.00 97.75 84 ASP A O 1
ATOM 630 N N . LEU A 1 85 ? 5.588 7.319 1.583 1.00 97.81 85 LEU A N 1
ATOM 631 C CA . LEU A 1 85 ? 4.431 6.956 2.398 1.00 97.81 85 LEU A CA 1
ATOM 632 C C . LEU A 1 85 ? 4.797 6.838 3.884 1.00 97.81 85 LEU A C 1
ATOM 634 O O . LEU A 1 85 ? 4.070 7.357 4.730 1.00 97.81 85 LEU A O 1
ATOM 638 N N . LYS A 1 86 ? 5.947 6.237 4.224 1.00 98.06 86 LYS A N 1
ATOM 639 C CA . LYS A 1 86 ? 6.423 6.187 5.620 1.00 98.06 86 LYS A CA 1
ATOM 640 C C . LYS A 1 86 ? 6.640 7.581 6.202 1.00 98.06 86 LYS A C 1
ATOM 642 O O . LYS A 1 86 ? 6.197 7.837 7.318 1.00 98.06 86 LYS A O 1
ATOM 647 N N . ARG A 1 87 ? 7.271 8.495 5.452 1.00 96.19 87 ARG A N 1
ATOM 648 C CA . ARG A 1 87 ? 7.454 9.894 5.891 1.00 96.19 87 ARG A CA 1
ATOM 649 C C . ARG A 1 87 ? 6.124 10.611 6.122 1.00 96.19 87 ARG A C 1
ATOM 651 O O . ARG A 1 87 ? 6.032 11.440 7.018 1.00 96.19 87 ARG A O 1
ATOM 658 N N . ARG A 1 88 ? 5.090 10.259 5.357 1.00 95.00 88 ARG A N 1
ATOM 659 C CA . ARG A 1 88 ? 3.723 10.790 5.492 1.00 95.00 88 ARG A CA 1
ATOM 660 C C . ARG A 1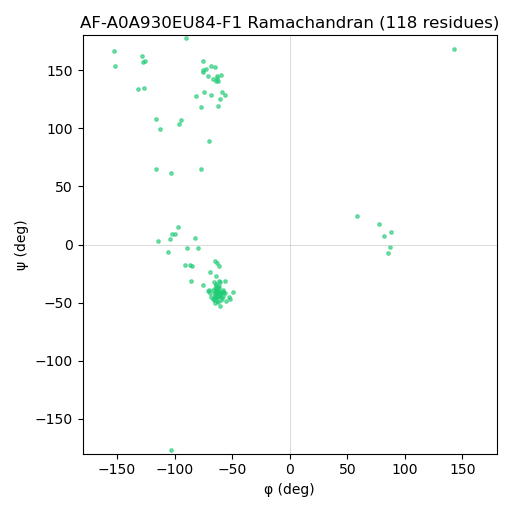 88 ? 2.890 10.093 6.577 1.00 95.00 88 ARG A C 1
ATOM 662 O O . ARG A 1 88 ? 1.704 10.378 6.707 1.00 95.00 88 ARG A O 1
ATOM 669 N N . GLY A 1 89 ? 3.487 9.189 7.356 1.00 96.00 89 GLY A N 1
ATOM 670 C CA . GLY A 1 89 ? 2.836 8.527 8.488 1.00 96.00 89 GLY A CA 1
ATOM 671 C C . GLY A 1 89 ? 2.077 7.246 8.142 1.00 96.00 89 GLY A C 1
ATOM 672 O O . GLY A 1 89 ? 1.362 6.725 8.995 1.00 96.00 89 GLY A O 1
ATOM 673 N N . PHE A 1 90 ? 2.224 6.708 6.928 1.00 98.31 90 PHE A N 1
ATOM 674 C CA . PHE A 1 90 ? 1.675 5.394 6.595 1.00 98.31 90 PHE A CA 1
ATOM 675 C C . PHE A 1 90 ? 2.513 4.266 7.217 1.00 98.31 90 PHE A C 1
ATOM 677 O O . PHE A 1 90 ? 3.732 4.356 7.369 1.00 98.31 90 PHE A O 1
ATOM 684 N N . ASN A 1 91 ? 1.853 3.152 7.521 1.00 97.62 91 ASN A N 1
ATOM 685 C CA . ASN A 1 91 ? 2.414 1.948 8.116 1.00 97.62 91 ASN A CA 1
ATOM 686 C C . ASN A 1 91 ? 2.091 0.707 7.260 1.00 97.62 91 ASN A C 1
ATOM 688 O O . ASN A 1 91 ? 1.141 0.704 6.479 1.00 97.62 91 ASN A O 1
ATOM 692 N N . PHE A 1 92 ? 2.886 -0.362 7.398 1.00 97.81 92 PHE A N 1
ATOM 693 C CA . PHE A 1 92 ? 2.811 -1.584 6.571 1.00 97.81 92 PHE A CA 1
ATOM 694 C C . PHE A 1 92 ? 3.001 -1.347 5.057 1.00 97.81 92 PHE A C 1
ATOM 696 O O . PHE A 1 92 ? 2.606 -2.158 4.222 1.00 97.81 92 PHE A O 1
ATOM 703 N N . VAL A 1 93 ? 3.690 -0.264 4.702 1.00 98.38 93 VAL A N 1
ATOM 704 C CA . VAL A 1 93 ? 3.988 0.153 3.323 1.00 98.38 93 VAL A CA 1
ATOM 705 C C . VAL A 1 93 ? 5.440 -0.177 2.944 1.00 98.38 93 VAL A C 1
ATOM 707 O O . VAL A 1 93 ? 6.272 0.699 2.734 1.00 98.38 93 VAL A O 1
ATOM 710 N N . GLY A 1 94 ? 5.801 -1.464 2.951 1.00 98.50 94 GLY A N 1
ATOM 711 C CA . GLY A 1 94 ? 7.130 -1.921 2.512 1.00 98.50 94 GLY A CA 1
ATOM 712 C C . GLY A 1 94 ? 7.280 -1.901 0.981 1.00 98.50 94 GLY A C 1
ATOM 713 O O . GLY A 1 94 ? 6.2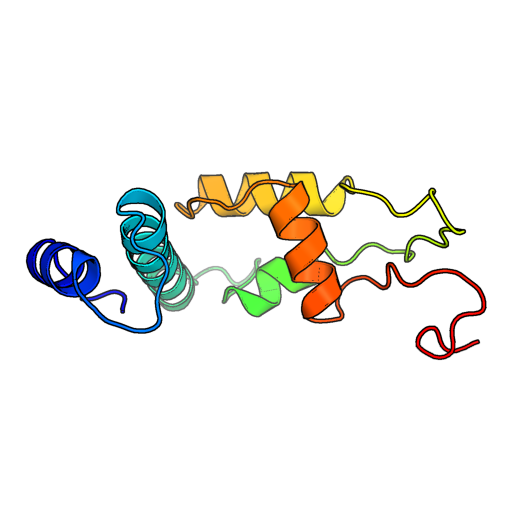63 -1.993 0.297 1.00 98.50 94 GLY A O 1
ATOM 714 N N . PRO A 1 95 ? 8.506 -1.844 0.420 1.00 98.69 95 PRO A N 1
ATOM 715 C CA . PRO A 1 95 ? 8.696 -1.752 -1.033 1.00 98.69 95 PRO A CA 1
ATOM 716 C C . PRO A 1 95 ? 8.034 -2.889 -1.821 1.00 98.69 95 PRO A C 1
ATOM 718 O O . PRO A 1 95 ? 7.359 -2.636 -2.809 1.00 98.69 95 PRO A O 1
ATOM 721 N N . THR A 1 96 ? 8.120 -4.130 -1.332 1.00 98.56 96 THR A N 1
ATOM 722 C CA . THR A 1 96 ? 7.438 -5.278 -1.956 1.00 98.56 96 THR A CA 1
ATOM 723 C C . THR A 1 96 ? 5.919 -5.122 -1.954 1.00 98.56 96 THR A C 1
ATOM 725 O O . THR A 1 96 ? 5.269 -5.370 -2.965 1.00 98.56 96 THR A O 1
ATOM 728 N N . THR A 1 97 ? 5.344 -4.645 -0.847 1.00 98.31 97 THR A N 1
ATOM 729 C CA . THR A 1 97 ? 3.910 -4.336 -0.770 1.00 98.31 97 THR A CA 1
ATOM 730 C C . THR A 1 97 ? 3.531 -3.214 -1.734 1.00 98.31 97 THR A C 1
ATOM 732 O O . THR A 1 97 ? 2.456 -3.258 -2.320 1.00 98.31 97 THR A O 1
ATOM 735 N N . MET A 1 98 ? 4.396 -2.212 -1.913 1.00 98.56 98 MET A N 1
ATOM 736 C CA . MET A 1 98 ? 4.147 -1.099 -2.831 1.00 98.56 98 MET A CA 1
ATOM 737 C C . MET A 1 98 ? 4.236 -1.523 -4.291 1.00 98.56 98 MET A C 1
ATOM 739 O O . MET A 1 98 ? 3.363 -1.135 -5.058 1.00 98.56 98 MET A O 1
ATOM 743 N N . LEU A 1 99 ? 5.185 -2.384 -4.669 1.00 98.56 99 LEU A N 1
ATOM 744 C CA . LEU A 1 99 ? 5.188 -2.964 -6.012 1.00 98.56 99 LEU A CA 1
ATOM 745 C C . LEU A 1 99 ? 3.917 -3.790 -6.253 1.00 98.56 99 LEU A C 1
ATOM 747 O O . LEU A 1 99 ? 3.281 -3.639 -7.292 1.00 98.56 99 LEU A O 1
ATOM 751 N N . ALA A 1 100 ? 3.507 -4.608 -5.278 1.00 98.31 100 ALA A N 1
ATOM 752 C CA . ALA A 1 100 ? 2.270 -5.381 -5.373 1.00 98.31 100 ALA A CA 1
ATOM 753 C C . ALA A 1 100 ? 1.029 -4.482 -5.506 1.00 98.31 100 ALA A C 1
ATOM 755 O O . ALA A 1 100 ? 0.159 -4.768 -6.324 1.00 98.31 100 ALA A O 1
ATOM 756 N N . LEU A 1 101 ? 0.959 -3.377 -4.752 1.00 98.31 101 LEU A N 1
ATOM 757 C CA . LEU A 1 101 ? -0.098 -2.373 -4.887 1.00 98.31 101 LEU A CA 1
ATOM 758 C C . LEU A 1 101 ? -0.095 -1.765 -6.292 1.00 98.31 101 LEU A C 1
ATOM 760 O O . LEU A 1 101 ? -1.133 -1.769 -6.944 1.00 98.31 101 LEU A O 1
ATOM 764 N N . MET A 1 102 ? 1.056 -1.265 -6.752 1.00 98.25 102 MET A N 1
ATOM 765 C CA . MET A 1 102 ? 1.209 -0.626 -8.062 1.00 98.25 102 MET A CA 1
ATOM 766 C C . MET A 1 102 ? 0.802 -1.567 -9.198 1.00 98.25 102 MET A C 1
ATOM 768 O O . MET A 1 102 ? 0.111 -1.135 -10.118 1.00 98.25 102 MET A O 1
ATOM 772 N N . ALA A 1 103 ? 1.168 -2.848 -9.113 1.00 97.06 103 ALA A N 1
ATOM 773 C CA . ALA A 1 103 ? 0.742 -3.862 -10.071 1.00 97.06 103 ALA A CA 1
ATOM 774 C C . ALA A 1 103 ? -0.770 -4.126 -9.998 1.00 97.06 103 ALA A C 1
ATOM 776 O O . ALA A 1 103 ? -1.455 -4.107 -11.018 1.00 97.06 103 ALA A O 1
ATOM 777 N N . ALA A 1 104 ? -1.315 -4.301 -8.790 1.00 96.94 104 ALA A N 1
ATOM 778 C CA . ALA A 1 104 ? -2.734 -4.590 -8.585 1.00 96.94 104 ALA A CA 1
ATOM 779 C C . ALA A 1 104 ? -3.665 -3.476 -9.090 1.00 96.94 104 ALA A C 1
ATOM 781 O O . ALA A 1 104 ? -4.778 -3.767 -9.523 1.00 96.94 104 ALA A O 1
ATOM 782 N N . ILE A 1 105 ? -3.221 -2.216 -9.043 1.00 96.31 105 ILE A N 1
ATOM 783 C CA . ILE A 1 105 ? -4.000 -1.058 -9.511 1.00 96.31 105 ILE A CA 1
ATOM 784 C C . ILE A 1 105 ? -3.598 -0.575 -10.914 1.00 96.31 105 ILE A C 1
ATOM 786 O O . ILE A 1 105 ? -4.065 0.474 -11.349 1.00 96.31 105 ILE A O 1
ATOM 790 N N . GLY A 1 106 ? -2.747 -1.322 -11.626 1.00 95.06 106 GLY A N 1
ATOM 791 C CA . GLY A 1 106 ? -2.413 -1.059 -13.031 1.00 95.06 106 GLY A CA 1
ATOM 792 C C . GLY A 1 106 ? -1.431 0.090 -13.282 1.00 95.06 106 GLY A C 1
ATOM 793 O O . GLY A 1 106 ? -1.349 0.579 -14.404 1.00 95.06 106 GLY A O 1
ATOM 794 N N . ILE A 1 107 ? -0.677 0.527 -12.270 1.00 96.69 107 ILE A N 1
ATOM 795 C CA . ILE A 1 107 ? 0.403 1.517 -12.440 1.00 96.69 107 ILE A CA 1
ATOM 796 C C . ILE A 1 107 ? 1.637 0.878 -13.080 1.00 96.69 107 ILE A C 1
ATOM 798 O O . ILE A 1 107 ? 2.324 1.536 -13.859 1.00 96.69 107 ILE A O 1
ATOM 802 N N . VAL A 1 108 ? 1.906 -0.389 -12.754 1.00 96.75 108 VAL A N 1
ATOM 803 C CA . VAL A 1 108 ? 3.020 -1.172 -13.306 1.00 96.75 108 VAL A CA 1
ATOM 804 C C . VAL A 1 108 ? 2.486 -2.473 -13.876 1.00 96.75 108 VAL A C 1
ATOM 806 O O . VAL A 1 108 ? 1.724 -3.169 -13.211 1.00 96.75 108 VAL A O 1
ATOM 809 N N . ASN A 1 109 ? 2.930 -2.847 -15.071 1.00 95.94 109 ASN A N 1
ATOM 810 C CA . ASN A 1 109 ? 2.663 -4.172 -15.618 1.00 95.94 109 ASN A CA 1
ATOM 811 C C . ASN A 1 109 ? 3.825 -5.134 -15.315 1.00 95.94 109 ASN A C 1
ATOM 813 O O . ASN A 1 109 ? 4.889 -5.058 -15.931 1.00 95.94 109 ASN A O 1
ATOM 817 N N . THR A 1 110 ? 3.609 -6.067 -14.384 1.00 95.62 110 THR A N 1
ATOM 818 C CA . THR A 1 110 ? 4.560 -7.140 -14.041 1.00 95.62 110 THR A CA 1
ATOM 819 C C . THR A 1 110 ? 4.193 -8.499 -14.643 1.00 95.62 110 THR A C 1
ATOM 821 O O . THR A 1 110 ? 4.825 -9.501 -14.301 1.00 95.62 110 THR A O 1
ATOM 824 N N . ASP A 1 111 ? 3.204 -8.562 -15.540 1.00 95.56 111 ASP A N 1
ATOM 825 C CA . ASP A 1 111 ? 2.784 -9.814 -16.165 1.00 95.56 111 ASP A CA 1
ATOM 826 C C . ASP A 1 111 ? 3.914 -10.412 -17.004 1.00 95.56 111 ASP A C 1
ATOM 828 O O . ASP A 1 111 ? 4.662 -9.711 -17.692 1.00 95.56 111 ASP A O 1
ATOM 832 N N . ILE A 1 112 ? 4.018 -11.737 -16.990 1.00 95.69 112 ILE A N 1
ATOM 833 C CA . ILE A 1 112 ? 5.029 -12.451 -17.767 1.00 95.69 112 ILE A CA 1
ATOM 834 C C . ILE A 1 112 ? 4.811 -12.190 -19.268 1.00 95.69 112 ILE A C 1
ATOM 836 O O . ILE A 1 112 ? 3.676 -12.136 -19.762 1.00 95.69 112 ILE A O 1
ATOM 840 N N . VAL A 1 113 ? 5.908 -12.017 -20.006 1.00 94.50 113 VAL A N 1
ATOM 841 C CA . VAL A 1 113 ? 5.877 -11.837 -21.464 1.00 94.50 113 VAL A CA 1
ATOM 842 C C . VAL A 1 113 ? 5.213 -13.046 -22.136 1.00 94.50 113 VAL A C 1
ATOM 844 O O . VAL A 1 113 ? 5.536 -14.192 -21.842 1.00 94.50 113 VAL A O 1
ATOM 847 N N . GLY A 1 114 ? 4.266 -12.784 -23.043 1.00 91.25 114 GLY A N 1
ATOM 848 C CA . GLY A 1 114 ? 3.523 -13.821 -23.771 1.00 91.25 114 GLY A CA 1
ATOM 849 C C . GLY A 1 114 ? 2.269 -14.342 -23.060 1.00 91.25 114 GLY A C 1
ATOM 850 O O . GLY A 1 114 ? 1.545 -15.153 -23.636 1.00 91.25 114 GLY A O 1
ATOM 851 N N . THR A 1 115 ? 1.966 -13.874 -21.846 1.00 91.88 115 THR A N 1
ATOM 852 C CA . THR A 1 115 ? 0.688 -14.195 -21.191 1.00 91.88 115 THR A CA 1
ATOM 853 C C . THR A 1 115 ? -0.474 -13.443 -21.840 1.00 91.88 115 THR A C 1
ATOM 855 O O . THR A 1 115 ? -0.315 -12.323 -22.316 1.00 91.88 115 THR A O 1
ATOM 858 N N . HIS A 1 116 ? -1.679 -14.019 -21.791 1.00 89.94 116 HIS A N 1
ATOM 859 C CA . HIS A 1 116 ? -2.897 -13.376 -22.310 1.00 89.94 116 HIS A CA 1
ATOM 860 C C . HIS A 1 116 ? -3.255 -12.054 -21.604 1.00 89.94 116 HIS A C 1
ATOM 862 O O . HIS A 1 116 ? -4.052 -11.285 -22.134 1.00 89.94 116 HIS A O 1
ATOM 868 N N . ARG A 1 117 ? -2.704 -11.802 -20.408 1.00 86.94 117 ARG A N 1
ATOM 869 C CA . ARG A 1 117 ? -2.933 -10.570 -19.638 1.00 86.94 117 ARG A CA 1
ATOM 870 C C . ARG A 1 117 ? -2.013 -9.425 -20.044 1.00 86.94 117 ARG A C 1
ATOM 872 O O . ARG A 1 117 ? -2.348 -8.272 -19.795 1.00 86.94 117 ARG A O 1
ATOM 879 N N . ARG A 1 118 ? -0.906 -9.726 -20.729 1.00 87.31 118 ARG A N 1
ATOM 880 C CA . ARG A 1 118 ? 0.011 -8.717 -21.245 1.00 87.31 118 ARG A CA 1
ATOM 881 C C . ARG A 1 118 ? -0.312 -8.414 -22.713 1.00 87.31 118 ARG A C 1
ATOM 883 O O . ARG A 1 118 ? 0.034 -9.230 -23.571 1.00 87.31 118 ARG A O 1
ATOM 890 N N . PRO A 1 119 ? -0.965 -7.278 -23.030 1.00 71.06 119 PRO A N 1
ATOM 891 C CA . PRO A 1 119 ? -1.192 -6.895 -24.419 1.00 71.06 119 PRO A CA 1
ATOM 892 C C . PRO A 1 119 ? 0.146 -6.744 -25.156 1.00 71.06 119 PRO A C 1
ATOM 894 O O . PRO A 1 119 ? 1.164 -6.405 -24.546 1.00 71.06 119 PRO A O 1
ATOM 897 N N . ARG A 1 120 ? 0.135 -7.089 -26.449 1.00 60.81 120 ARG A N 1
ATOM 898 C CA . ARG A 1 120 ? 1.316 -7.056 -27.324 1.00 60.81 120 ARG A CA 1
ATOM 899 C C . ARG A 1 120 ? 1.809 -5.638 -27.565 1.00 60.81 120 ARG A C 1
ATOM 901 O O . ARG A 1 120 ? 0.945 -4.757 -27.754 1.00 60.81 120 ARG A O 1
#

Mean predicted aligned error: 3.89 Å

Solvent-accessible surface area (backbone atoms only —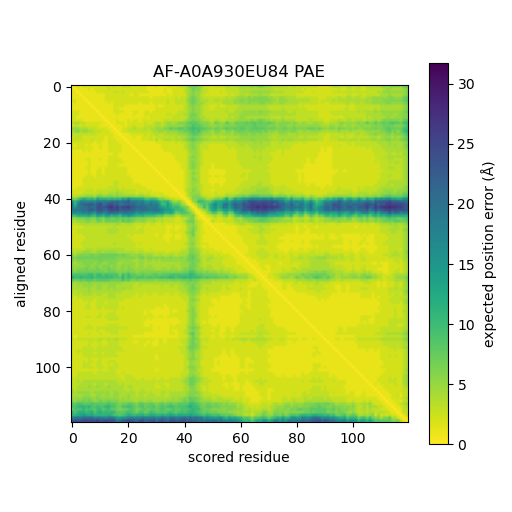 not comparable to full-atom values): 6968 Å² total; per-residue (Å²): 100,51,83,61,52,71,68,52,52,58,55,50,62,73,45,84,98,61,83,73,42,67,71,61,55,52,27,54,32,42,33,37,38,30,47,51,49,42,49,73,64,50,78,60,93,79,65,64,49,35,66,69,52,47,60,56,73,45,48,66,97,66,64,62,80,21,51,94,93,54,59,74,65,58,46,75,44,19,43,52,50,21,52,52,40,43,77,58,54,36,52,92,50,44,28,47,54,35,34,52,49,34,38,76,73,67,61,37,55,65,54,40,68,89,38,96,86,42,81,131

Radius of gyration: 16.92 Å; Cα contacts (8 Å, |Δi|>4): 135; chains: 1; bounding box: 29×41×49 Å

Nearest PDB structures (foldseek):
  2ofk-assembly1_A  TM=9.026E-01  e=1.052E-06  Salmonella enterica subsp. enterica serovar Typhi
  4ai4-assembly1_A  TM=8.742E-01  e=2.293E-06  Staphylococcus aureus subsp. aureus MSSA476
  4ai5-assembly3_C  TM=8.702E-01  e=3.578E-06  Staphylococcus aureus subsp. aureus MSSA476
  4aia-assembly4_D  TM=8.771E-01  e=4.470E-06  Staphylococcus aureus
  1p7m-assembly1_A  TM=8.127E-01  e=6.833E-05  Escherichia coli

Secondary structure (DSSP, 8-state):
-TT--HHHHHHHTT-TTS---HHHHHHHHHHHHHHHHHHHH---SSS-SSHHHHHHTT--SS-----TT---S--HHHHHHHHHHHHTT--S--HHHHHHHHHHTTSS--PPTT-TTS--

pLDDT: mean 93.9, std 9.02, range [50.53, 98.75]

Sequence (120 aa):
VAAFTSEDVDRLMSAPGIVHNRRKIEAAVTNARATVTMRLGSTTIDGPSHLGELVWSYRPACDPRPHSGEVPTQLPESVALASDLKRRGFNFVGPTTMLALMAAIGIVNTDIVGTHRRPR